Protein AF-A0A815BSP2-F1 (afdb_monomer)

Organism: NCBI:txid392033

pLDDT: mean 82.03, std 16.07, range [34.5, 97.25]

Mean predicted aligned error: 15.47 Å

Structure (mmCIF, N/CA/C/O backbone):
data_AF-A0A815BSP2-F1
#
_entry.id   AF-A0A815BSP2-F1
#
loop_
_atom_site.group_PDB
_atom_site.id
_atom_site.type_symbol
_atom_site.label_atom_id
_atom_site.label_alt_id
_atom_site.label_comp_id
_atom_site.label_asym_id
_atom_site.label_entity_id
_atom_site.label_seq_id
_atom_site.pdbx_PDB_ins_code
_atom_site.Cartn_x
_atom_site.Cartn_y
_atom_site.Cartn_z
_atom_site.occupancy
_atom_site.B_iso_or_equiv
_atom_site.auth_seq_id
_atom_site.auth_comp_id
_atom_site.auth_asym_id
_atom_site.auth_atom_id
_atom_site.pdbx_PDB_model_num
ATOM 1 N N . MET A 1 1 ? 24.630 -5.628 -52.967 1.00 36.06 1 MET A N 1
ATOM 2 C CA . MET A 1 1 ? 25.728 -6.382 -52.327 1.00 36.06 1 MET A CA 1
ATOM 3 C C . MET A 1 1 ? 26.661 -5.356 -51.708 1.00 36.06 1 MET A C 1
ATOM 5 O O . MET A 1 1 ? 27.288 -4.622 -52.456 1.00 36.06 1 MET A O 1
ATOM 9 N N . ALA A 1 2 ? 26.651 -5.194 -50.384 1.00 34.50 2 ALA A N 1
ATOM 10 C CA . ALA A 1 2 ? 27.493 -4.203 -49.715 1.00 34.50 2 ALA A CA 1
ATOM 11 C C . ALA A 1 2 ? 28.858 -4.832 -49.408 1.00 34.50 2 ALA A C 1
ATOM 13 O O . ALA A 1 2 ? 28.971 -5.700 -48.547 1.00 34.50 2 ALA A O 1
ATOM 14 N N . THR A 1 3 ? 29.880 -4.434 -50.158 1.00 45.94 3 THR A N 1
ATOM 15 C CA . THR A 1 3 ? 31.279 -4.819 -49.944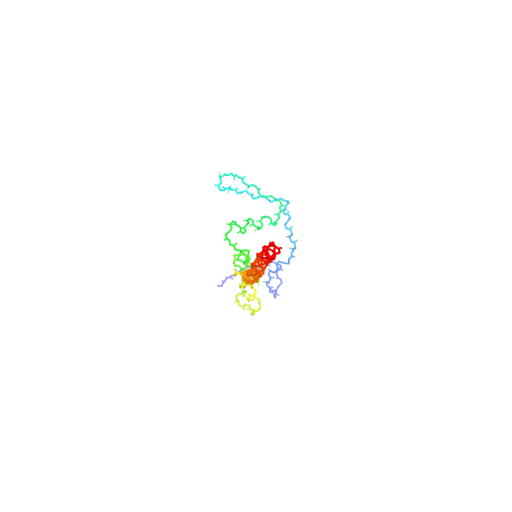 1.00 45.94 3 THR A CA 1
ATOM 16 C C . THR A 1 3 ? 31.881 -3.959 -48.834 1.00 45.94 3 THR A C 1
ATOM 18 O O . THR A 1 3 ? 32.413 -2.884 -49.098 1.00 45.94 3 THR A O 1
ATOM 21 N N . GLY A 1 4 ? 31.762 -4.412 -47.584 1.00 52.06 4 GLY A N 1
ATOM 22 C CA . GLY A 1 4 ? 32.522 -3.876 -46.453 1.00 52.06 4 GLY A CA 1
ATOM 23 C C . GLY A 1 4 ? 33.857 -4.611 -46.317 1.00 52.06 4 GLY A C 1
ATOM 24 O O . GLY A 1 4 ? 33.880 -5.838 -46.272 1.00 52.06 4 GLY A O 1
ATOM 25 N N . ILE A 1 5 ? 34.965 -3.869 -46.288 1.00 54.84 5 ILE A N 1
ATOM 26 C CA . ILE A 1 5 ? 36.322 -4.410 -46.126 1.00 54.84 5 ILE A CA 1
ATOM 27 C C . ILE A 1 5 ? 36.531 -4.815 -44.658 1.00 54.84 5 ILE A C 1
ATOM 29 O O . ILE A 1 5 ? 36.261 -4.037 -43.745 1.00 54.84 5 ILE A O 1
ATOM 33 N N . MET A 1 6 ? 36.999 -6.047 -44.447 1.00 52.78 6 MET A N 1
ATOM 34 C CA . MET A 1 6 ? 37.284 -6.640 -43.136 1.00 52.78 6 MET A CA 1
ATOM 35 C C . MET A 1 6 ? 38.564 -6.013 -42.537 1.00 52.78 6 MET A C 1
ATOM 37 O O . MET A 1 6 ? 39.538 -5.846 -43.274 1.00 52.78 6 MET A O 1
ATOM 41 N N . PRO A 1 7 ? 38.604 -5.646 -41.241 1.00 63.28 7 PRO A N 1
ATOM 42 C CA . PRO A 1 7 ? 39.800 -5.077 -40.619 1.00 63.28 7 PRO A CA 1
ATOM 43 C C . PRO A 1 7 ? 40.954 -6.101 -40.534 1.00 63.28 7 PRO A C 1
ATOM 45 O O . PRO A 1 7 ? 40.694 -7.304 -40.430 1.00 63.28 7 PRO A O 1
ATOM 48 N N . PRO A 1 8 ? 42.221 -5.638 -40.551 1.00 62.38 8 PRO A N 1
ATOM 49 C CA . PRO A 1 8 ? 43.401 -6.448 -40.884 1.00 62.38 8 PRO A CA 1
ATOM 50 C C . PRO A 1 8 ? 43.792 -7.570 -39.901 1.00 62.38 8 PRO A C 1
ATOM 52 O O . PRO A 1 8 ? 44.694 -8.334 -40.225 1.00 62.38 8 PRO A O 1
ATOM 55 N N . ASP A 1 9 ? 43.093 -7.749 -38.773 1.00 58.03 9 ASP A N 1
ATOM 56 C CA . ASP A 1 9 ? 43.415 -8.771 -37.754 1.00 58.03 9 ASP A CA 1
ATOM 57 C C . ASP A 1 9 ? 42.291 -9.799 -37.490 1.00 58.03 9 ASP A C 1
ATOM 59 O O . ASP A 1 9 ? 42.338 -10.576 -36.531 1.00 58.03 9 ASP A O 1
ATOM 63 N N . ALA A 1 10 ? 41.250 -9.840 -38.326 1.00 54.66 10 ALA A N 1
ATOM 64 C CA . ALA A 1 10 ? 40.130 -10.759 -38.129 1.00 54.66 10 ALA A CA 1
ATOM 65 C C . ALA A 1 10 ? 40.444 -12.177 -38.655 1.00 54.66 10 ALA A C 1
ATOM 67 O O . ALA A 1 10 ? 40.560 -12.401 -39.859 1.00 54.66 10 ALA A O 1
ATOM 68 N N . LYS A 1 11 ? 40.529 -13.170 -37.755 1.00 57.94 11 LYS A N 1
ATOM 69 C CA . LYS A 1 11 ? 40.604 -14.593 -38.132 1.00 57.94 11 LYS A CA 1
ATOM 70 C C . LYS A 1 11 ? 39.285 -15.055 -38.761 1.00 57.94 11 LYS A C 1
ATOM 72 O O . LYS A 1 11 ? 38.214 -14.902 -38.174 1.00 57.94 11 LYS A O 1
ATOM 77 N N . THR A 1 12 ? 39.380 -15.661 -39.940 1.00 45.00 12 THR A N 1
ATOM 78 C CA . THR A 1 12 ? 38.254 -16.191 -40.716 1.00 45.00 12 THR A CA 1
ATOM 79 C C . THR A 1 12 ? 37.483 -17.248 -39.914 1.00 45.00 12 THR A C 1
ATOM 81 O O . THR A 1 12 ? 38.050 -18.276 -39.549 1.00 45.00 12 THR A O 1
ATOM 84 N N . GLY A 1 13 ? 36.197 -16.999 -39.635 1.00 52.91 13 GLY A N 1
ATOM 85 C CA . GLY A 1 13 ? 35.283 -17.953 -38.979 1.00 52.91 13 GLY A CA 1
ATOM 86 C C . GLY A 1 13 ? 34.800 -17.587 -37.566 1.00 52.91 13 GLY A C 1
ATOM 87 O O . GLY A 1 13 ? 34.041 -18.349 -36.974 1.00 52.91 13 GLY A O 1
ATOM 88 N N . GLY A 1 14 ? 35.196 -16.436 -37.016 1.00 46.62 14 GLY A N 1
ATOM 89 C CA . GLY A 1 14 ? 34.679 -15.949 -35.733 1.00 46.62 14 GLY A CA 1
ATOM 90 C C . GLY A 1 14 ? 33.313 -15.269 -35.865 1.00 46.62 14 GLY A C 1
ATOM 91 O O . GLY A 1 14 ? 33.161 -14.315 -36.624 1.00 46.62 14 GLY A O 1
ATOM 92 N N . VAL A 1 15 ? 32.320 -15.732 -35.105 1.00 44.50 15 VAL A N 1
ATOM 93 C CA . VAL A 1 15 ? 31.042 -15.033 -34.915 1.00 44.50 15 VAL A CA 1
ATOM 94 C C . VAL A 1 15 ? 31.324 -13.707 -34.197 1.00 44.50 15 VAL A C 1
ATOM 96 O O . VAL A 1 15 ? 31.800 -13.705 -33.063 1.00 44.50 15 VAL A O 1
ATOM 99 N N . PHE A 1 16 ? 31.033 -12.576 -34.844 1.00 41.28 16 PHE A N 1
ATOM 100 C CA . PHE A 1 16 ? 31.105 -11.245 -34.234 1.00 41.28 16 PHE A CA 1
ATOM 101 C C . PHE A 1 16 ? 29.938 -11.048 -33.250 1.00 41.28 16 PHE A C 1
ATOM 103 O O . PHE A 1 16 ? 28.962 -10.368 -33.550 1.00 41.28 16 PHE A O 1
ATOM 110 N N . VAL A 1 17 ? 30.033 -11.647 -32.062 1.00 54.38 17 VAL A N 1
ATOM 111 C CA . VAL A 1 17 ? 29.305 -11.172 -30.879 1.00 54.38 17 VAL A CA 1
ATOM 112 C C . VAL A 1 17 ? 30.246 -10.215 -30.165 1.00 54.38 17 VAL A C 1
ATOM 114 O O . VAL A 1 17 ? 31.186 -10.625 -29.486 1.00 54.38 17 VAL A O 1
ATOM 117 N N . HIS A 1 18 ? 30.029 -8.918 -30.368 1.00 48.00 18 HIS A N 1
ATOM 118 C CA . HIS A 1 18 ? 30.674 -7.889 -29.568 1.00 48.00 18 HIS A CA 1
ATOM 119 C C . HIS A 1 18 ? 29.958 -7.829 -28.214 1.00 48.00 18 HIS A C 1
ATOM 121 O O . HIS A 1 18 ? 29.199 -6.903 -27.957 1.00 48.00 18 HIS A O 1
ATOM 127 N N . ASP A 1 19 ? 30.173 -8.826 -27.356 1.00 50.94 19 ASP A N 1
ATOM 128 C CA . ASP A 1 19 ? 29.918 -8.667 -25.926 1.00 50.94 19 ASP A CA 1
ATOM 129 C C . ASP A 1 19 ? 31.110 -7.881 -25.366 1.00 50.94 19 ASP A C 1
ATOM 131 O O . ASP A 1 19 ? 32.200 -8.455 -25.220 1.00 50.94 19 ASP A O 1
ATOM 135 N N . PRO A 1 20 ? 30.992 -6.568 -25.077 1.00 53.31 20 PRO A N 1
ATOM 136 C CA . PRO A 1 20 ? 31.995 -5.923 -24.256 1.00 53.31 20 PRO A CA 1
ATOM 137 C C . PRO A 1 20 ? 31.976 -6.659 -22.919 1.00 53.31 20 PRO A C 1
ATOM 139 O O . PRO A 1 20 ? 31.013 -6.576 -22.157 1.00 53.31 20 PRO A O 1
ATOM 142 N N . LYS A 1 21 ? 33.035 -7.436 -22.656 1.00 50.56 21 LYS A N 1
ATOM 143 C CA . LYS A 1 21 ? 33.278 -8.047 -21.350 1.00 50.56 21 LYS A CA 1
ATOM 144 C C . LYS A 1 21 ? 33.012 -6.975 -20.306 1.00 50.56 21 LYS A C 1
ATOM 146 O O . LYS A 1 21 ? 33.669 -5.939 -20.335 1.00 50.56 21 LYS A O 1
ATOM 151 N N . LYS A 1 22 ? 32.024 -7.247 -19.453 1.00 51.25 22 LYS A N 1
ATOM 152 C CA . LYS A 1 22 ? 31.492 -6.418 -18.369 1.00 51.25 22 LYS A CA 1
ATOM 153 C C . LYS A 1 22 ? 32.634 -5.942 -17.463 1.00 51.25 22 LYS A C 1
ATOM 155 O O . LYS A 1 22 ? 32.888 -6.507 -16.402 1.00 51.25 22 LYS A O 1
ATOM 160 N N . THR A 1 23 ? 33.374 -4.928 -17.898 1.00 49.84 23 THR A N 1
ATOM 161 C CA . THR A 1 23 ? 34.213 -4.125 -17.027 1.00 49.84 23 THR A CA 1
ATOM 162 C C . THR A 1 23 ? 33.234 -3.482 -16.061 1.00 49.84 23 THR A C 1
ATOM 164 O O . THR A 1 23 ? 32.322 -2.769 -16.472 1.00 49.84 23 THR A O 1
ATOM 167 N N . ASN A 1 24 ? 33.356 -3.811 -14.774 1.00 55.47 24 ASN A N 1
ATOM 168 C CA . ASN A 1 24 ? 32.625 -3.133 -13.709 1.00 55.47 24 ASN A CA 1
ATOM 169 C C . ASN A 1 24 ? 33.131 -1.685 -13.643 1.00 55.47 24 ASN A C 1
ATOM 171 O O . ASN A 1 24 ? 33.926 -1.330 -12.777 1.00 55.47 24 ASN A O 1
ATOM 175 N N . ILE A 1 25 ? 32.727 -0.860 -14.608 1.00 60.59 25 ILE A N 1
ATOM 176 C CA . ILE A 1 25 ? 32.944 0.578 -14.594 1.00 60.59 25 ILE A CA 1
ATOM 177 C C . ILE A 1 25 ? 31.985 1.106 -13.532 1.00 60.59 25 ILE A C 1
ATOM 179 O O . ILE A 1 25 ? 30.825 1.406 -13.800 1.00 60.59 25 ILE A O 1
ATOM 183 N N . SER A 1 26 ? 32.449 1.144 -12.284 1.00 55.84 26 SER A N 1
ATOM 184 C CA . SER A 1 26 ? 31.724 1.824 -11.221 1.00 55.84 26 SER A CA 1
ATOM 185 C C . SER A 1 26 ? 31.964 3.322 -11.380 1.00 55.84 26 SER A C 1
ATOM 187 O O . SER A 1 26 ? 33.041 3.816 -11.038 1.00 55.84 26 SER A O 1
ATOM 189 N N . LEU A 1 27 ? 30.979 4.046 -11.906 1.00 63.12 27 LEU A N 1
ATOM 190 C CA . LEU A 1 27 ? 30.952 5.502 -11.816 1.00 63.12 27 LEU A CA 1
ATOM 191 C C . LEU A 1 27 ? 30.721 5.874 -10.348 1.00 63.12 27 LEU A C 1
ATOM 193 O O . LEU A 1 27 ? 29.695 5.527 -9.765 1.00 63.12 27 LEU A O 1
ATOM 197 N N . ARG A 1 28 ? 31.705 6.530 -9.728 1.00 61.06 28 ARG A N 1
ATOM 198 C CA . ARG A 1 28 ? 31.592 7.047 -8.361 1.00 61.06 28 ARG A CA 1
ATOM 199 C C . ARG A 1 28 ? 31.329 8.544 -8.430 1.00 61.06 28 ARG A C 1
ATOM 201 O O . ARG A 1 28 ? 32.265 9.334 -8.486 1.00 61.06 28 ARG A O 1
ATOM 208 N N . THR A 1 29 ? 30.058 8.919 -8.449 1.00 62.72 29 THR A N 1
ATOM 209 C CA . THR A 1 29 ? 29.649 10.315 -8.273 1.00 62.72 29 THR A CA 1
ATOM 210 C C . THR A 1 29 ? 29.819 10.672 -6.798 1.00 62.72 29 THR A C 1
ATOM 212 O O . THR A 1 29 ? 29.191 10.048 -5.945 1.00 62.72 29 THR A O 1
ATOM 215 N N . LEU A 1 30 ? 30.723 11.608 -6.493 1.00 64.19 30 LEU A N 1
ATOM 216 C CA . LEU A 1 30 ? 31.058 11.994 -5.115 1.00 64.19 30 LEU A CA 1
ATOM 217 C C . LEU A 1 30 ? 29.950 12.827 -4.467 1.00 64.19 30 LEU A C 1
ATOM 219 O O . LEU A 1 30 ? 29.644 12.626 -3.296 1.00 64.19 30 LEU A O 1
ATOM 223 N N . GLU A 1 31 ? 29.328 13.716 -5.238 1.00 65.62 31 GLU A N 1
ATOM 224 C CA . GLU A 1 31 ? 28.236 14.573 -4.788 1.00 65.62 31 GLU A CA 1
ATOM 225 C C . GLU A 1 31 ? 27.260 14.809 -5.941 1.00 65.62 31 GLU A C 1
ATOM 227 O O . GLU A 1 31 ? 27.655 15.000 -7.092 1.00 65.62 31 GLU A O 1
ATOM 232 N N . SER A 1 32 ? 25.972 14.782 -5.625 1.00 70.81 32 SER A N 1
ATOM 233 C CA . SER A 1 32 ? 24.886 15.072 -6.558 1.00 70.81 32 SER A CA 1
ATOM 234 C C . SER A 1 32 ? 23.846 15.913 -5.834 1.00 70.81 32 SER A C 1
ATOM 236 O O . SER A 1 32 ? 23.391 15.544 -4.745 1.00 70.81 32 SER A O 1
ATOM 238 N N . VAL A 1 33 ? 23.517 17.052 -6.441 1.00 79.94 33 VAL A N 1
ATOM 239 C CA . VAL A 1 33 ? 22.605 18.068 -5.914 1.00 79.94 33 VAL A CA 1
ATOM 240 C C . VAL A 1 33 ? 21.500 18.285 -6.936 1.00 79.94 33 VAL A C 1
ATOM 242 O O . VAL A 1 33 ? 21.783 18.514 -8.111 1.00 79.94 33 VAL A O 1
ATOM 245 N N . ILE A 1 34 ? 20.250 18.214 -6.490 1.00 82.31 34 ILE A N 1
ATOM 246 C CA . ILE A 1 34 ? 19.075 18.600 -7.273 1.00 82.31 34 ILE A CA 1
ATOM 247 C C . ILE A 1 34 ? 18.550 19.909 -6.694 1.00 82.31 34 ILE A C 1
ATOM 249 O O . ILE A 1 34 ? 18.396 20.030 -5.479 1.00 82.31 34 ILE A O 1
ATOM 253 N N . ILE A 1 35 ? 18.275 20.882 -7.562 1.00 83.69 35 ILE A N 1
ATOM 254 C CA . ILE A 1 35 ? 17.640 22.148 -7.188 1.00 83.69 35 ILE A CA 1
ATOM 255 C C . ILE A 1 35 ? 16.251 22.178 -7.824 1.00 83.69 35 ILE A C 1
ATOM 257 O O . ILE A 1 35 ? 16.117 21.987 -9.031 1.00 83.69 35 ILE A O 1
ATOM 261 N N . ARG A 1 36 ? 15.229 22.392 -6.999 1.00 81.38 36 ARG A N 1
ATOM 262 C CA . ARG A 1 36 ? 13.812 22.475 -7.375 1.00 81.38 36 ARG A CA 1
ATOM 263 C C . ARG A 1 36 ? 13.252 23.801 -6.879 1.00 81.38 36 ARG A C 1
ATOM 265 O O . ARG A 1 36 ? 13.585 24.207 -5.777 1.00 81.38 36 ARG A O 1
ATOM 272 N N . GLU A 1 37 ? 12.339 24.414 -7.617 1.00 86.06 37 GLU A N 1
ATOM 273 C CA . GLU A 1 37 ? 11.515 25.505 -7.083 1.00 86.06 37 GLU A CA 1
ATOM 274 C C . GLU A 1 37 ? 10.336 24.935 -6.277 1.00 86.06 37 GLU A C 1
ATOM 276 O O . GLU A 1 37 ? 9.633 24.024 -6.730 1.00 86.06 37 GLU A O 1
ATOM 281 N N . ASP A 1 38 ? 10.146 25.433 -5.056 1.00 79.62 38 ASP A N 1
ATOM 282 C CA . ASP A 1 38 ? 8.973 25.136 -4.234 1.00 79.62 38 ASP A CA 1
ATOM 283 C C . ASP A 1 38 ? 7.703 25.767 -4.826 1.00 79.62 38 ASP A C 1
ATOM 285 O O . ASP A 1 38 ? 7.760 26.642 -5.689 1.00 79.62 38 ASP A O 1
ATOM 289 N N . ILE A 1 39 ? 6.538 25.413 -4.282 1.00 82.88 39 ILE A N 1
ATOM 290 C CA . ILE A 1 39 ? 5.248 26.046 -4.601 1.00 82.88 39 ILE A CA 1
ATOM 291 C C . ILE A 1 39 ? 5.254 27.574 -4.419 1.00 82.88 39 ILE A C 1
ATOM 293 O O . ILE A 1 39 ? 4.412 28.262 -4.990 1.00 82.88 39 ILE A O 1
ATOM 297 N N . ASN A 1 40 ? 6.193 28.093 -3.623 1.00 86.62 40 ASN A N 1
ATOM 298 C CA . ASN A 1 40 ? 6.372 29.513 -3.336 1.00 86.62 40 ASN A CA 1
ATOM 299 C C . ASN A 1 40 ? 7.411 30.194 -4.252 1.00 86.62 40 ASN A C 1
ATOM 301 O O . ASN A 1 40 ? 7.662 31.381 -4.085 1.00 86.62 40 ASN A O 1
ATOM 305 N N . GLY A 1 41 ? 8.020 29.463 -5.196 1.00 85.94 41 GLY A N 1
ATOM 306 C CA . GLY A 1 41 ? 9.081 29.961 -6.082 1.00 85.94 41 GLY A CA 1
ATOM 307 C C . GLY A 1 41 ? 10.485 29.961 -5.465 1.00 85.94 41 GLY A C 1
ATOM 308 O O . GLY A 1 41 ? 11.433 30.405 -6.104 1.00 85.94 41 GLY A O 1
ATOM 309 N N . GLU A 1 42 ? 10.641 29.456 -4.240 1.00 86.75 42 GLU A N 1
ATOM 310 C CA . GLU A 1 42 ? 11.931 29.419 -3.546 1.00 86.75 42 GLU A CA 1
ATOM 311 C C . GLU A 1 42 ? 12.755 28.180 -3.938 1.00 86.75 42 GLU A C 1
ATOM 313 O O . GLU A 1 42 ? 12.205 27.074 -3.999 1.00 86.75 42 GLU A O 1
ATOM 318 N N . PRO A 1 43 ? 14.074 28.311 -4.172 1.00 84.31 43 PRO A N 1
ATOM 319 C CA . PRO A 1 43 ? 14.922 27.186 -4.540 1.00 84.31 43 PRO A CA 1
ATOM 320 C C . PRO A 1 43 ? 15.183 26.262 -3.340 1.00 84.31 43 PRO A C 1
ATOM 322 O O . PRO A 1 43 ? 15.843 26.625 -2.367 1.00 84.31 43 PRO A O 1
ATOM 325 N N . ILE A 1 44 ? 14.723 25.020 -3.442 1.00 83.69 44 ILE A N 1
ATOM 326 C CA . ILE A 1 44 ? 15.016 23.916 -2.530 1.00 83.69 44 ILE A CA 1
ATOM 327 C C . ILE A 1 44 ? 16.183 23.109 -3.097 1.00 83.69 44 ILE A C 1
ATOM 329 O O . ILE A 1 44 ? 16.121 22.613 -4.223 1.00 83.69 44 ILE A O 1
ATOM 333 N N . GLN A 1 45 ? 17.230 22.935 -2.292 1.00 81.06 45 GLN A N 1
ATOM 334 C CA . GLN A 1 45 ? 18.366 22.070 -2.612 1.00 81.06 45 GLN A CA 1
ATOM 335 C C . GLN A 1 45 ? 18.228 20.716 -1.910 1.00 81.06 45 GLN A C 1
ATOM 337 O O . GLN A 1 45 ? 18.042 20.651 -0.695 1.00 81.06 45 GLN A O 1
ATOM 342 N N . ILE A 1 46 ? 18.351 19.632 -2.673 1.00 76.88 46 ILE A N 1
ATOM 343 C CA . ILE A 1 46 ? 18.341 18.248 -2.189 1.00 76.88 46 ILE A CA 1
ATOM 344 C C . ILE A 1 46 ? 19.709 17.639 -2.508 1.00 76.88 46 ILE A C 1
ATOM 346 O O . ILE A 1 46 ? 20.095 17.571 -3.676 1.00 76.88 46 ILE A O 1
ATOM 350 N N . THR A 1 47 ? 20.445 17.201 -1.481 1.00 71.06 47 THR A N 1
ATOM 351 C CA . THR A 1 47 ? 21.889 16.917 -1.591 1.00 71.06 47 THR A CA 1
ATOM 352 C C . THR A 1 47 ? 22.302 15.581 -0.944 1.00 71.06 47 THR A C 1
ATOM 354 O O . THR A 1 47 ? 21.805 15.187 0.109 1.00 71.06 47 THR A O 1
ATOM 357 N N . SER A 1 48 ? 23.273 14.908 -1.577 1.00 65.12 48 SER A N 1
ATOM 358 C CA . SER A 1 48 ? 24.207 13.880 -1.052 1.00 65.12 48 SER A CA 1
ATOM 359 C C . SER A 1 48 ? 23.709 12.491 -0.636 1.00 65.12 48 SER A C 1
ATOM 361 O O . SER A 1 48 ? 24.546 11.632 -0.352 1.00 65.12 48 SER A O 1
ATOM 363 N N . LYS A 1 49 ? 22.407 12.190 -0.622 1.00 67.44 49 LYS A N 1
ATOM 364 C CA . LYS A 1 49 ? 21.929 10.810 -0.397 1.00 67.44 49 LYS A CA 1
ATOM 365 C C . LYS A 1 49 ? 21.243 10.258 -1.638 1.00 67.44 49 LYS A C 1
ATOM 367 O O . LYS A 1 49 ? 20.195 10.759 -2.027 1.00 67.44 49 LYS A O 1
ATOM 372 N N . CYS A 1 50 ? 21.759 9.155 -2.189 1.00 66.94 50 CYS A N 1
ATOM 373 C CA . CYS A 1 50 ? 21.161 8.488 -3.357 1.00 66.94 50 CYS A CA 1
ATOM 374 C C . CYS A 1 50 ? 19.666 8.178 -3.160 1.00 66.94 50 CYS A C 1
ATOM 376 O O . CYS A 1 50 ? 18.863 8.431 -4.045 1.00 66.94 50 CYS A O 1
ATOM 378 N N . ILE A 1 51 ? 19.269 7.757 -1.952 1.00 69.88 51 ILE A N 1
ATOM 379 C CA . ILE A 1 51 ? 17.865 7.459 -1.609 1.00 69.88 51 ILE A CA 1
ATOM 380 C C . ILE A 1 51 ? 16.950 8.687 -1.758 1.00 69.88 51 ILE A C 1
ATOM 382 O O . ILE A 1 51 ? 15.769 8.550 -2.066 1.00 69.88 51 ILE A O 1
ATOM 386 N N . GLU A 1 52 ? 17.461 9.882 -1.471 1.00 77.75 52 GLU A N 1
ATOM 387 C CA . GLU A 1 52 ? 16.700 11.133 -1.562 1.00 77.75 52 GLU A CA 1
ATOM 388 C C . GLU A 1 52 ? 16.543 11.560 -3.022 1.00 77.75 52 GLU A C 1
ATOM 390 O O . GLU A 1 52 ? 15.464 11.985 -3.425 1.00 77.75 52 GLU A O 1
ATOM 395 N N . LEU A 1 53 ? 17.579 11.328 -3.829 1.00 81.38 53 LEU A N 1
ATOM 396 C CA . LEU A 1 53 ? 17.577 11.602 -5.263 1.00 81.38 53 LEU A CA 1
ATOM 397 C C . LEU A 1 53 ? 16.638 10.666 -6.021 1.00 81.38 53 LEU A C 1
ATOM 399 O O . LEU A 1 53 ? 15.851 11.137 -6.834 1.00 81.38 53 LEU A O 1
ATOM 403 N N . ASP A 1 54 ? 16.648 9.367 -5.713 1.00 82.12 54 ASP A N 1
ATOM 404 C CA . ASP A 1 54 ? 15.741 8.401 -6.344 1.00 82.12 54 ASP A CA 1
ATOM 405 C C . ASP A 1 54 ? 14.276 8.754 -6.048 1.00 82.12 54 ASP A C 1
ATOM 407 O O . ASP A 1 54 ? 13.416 8.725 -6.929 1.00 82.12 54 ASP A O 1
ATOM 411 N N . LYS A 1 55 ? 13.979 9.151 -4.803 1.00 84.62 55 LYS A N 1
ATOM 412 C CA . LYS A 1 55 ? 12.640 9.618 -4.413 1.00 84.62 55 LYS A CA 1
ATOM 413 C C . LYS A 1 55 ? 12.247 10.901 -5.130 1.00 84.62 55 LYS A C 1
ATOM 415 O O . LYS A 1 55 ? 11.097 11.022 -5.555 1.00 84.62 55 LYS A O 1
ATOM 420 N N . GLU A 1 56 ? 13.173 11.844 -5.246 1.00 84.69 56 GLU A N 1
ATOM 421 C CA . GLU A 1 56 ? 12.931 13.101 -5.943 1.00 84.69 56 GLU A CA 1
ATOM 422 C C . GLU A 1 56 ? 12.673 12.858 -7.429 1.00 84.69 56 GLU A C 1
ATOM 424 O O . GLU A 1 56 ? 11.711 13.382 -7.978 1.00 84.69 56 GLU A O 1
ATOM 429 N N . MET A 1 57 ? 13.444 11.974 -8.059 1.00 83.94 57 MET A N 1
ATOM 430 C CA . MET A 1 57 ? 13.247 11.560 -9.444 1.00 83.94 57 MET A CA 1
ATOM 431 C C . MET A 1 57 ? 11.855 10.949 -9.650 1.00 83.94 57 MET A C 1
ATOM 433 O O . MET A 1 57 ? 11.119 11.379 -10.536 1.00 83.94 57 MET A O 1
ATOM 437 N N . ILE A 1 58 ? 11.443 10.006 -8.797 1.00 88.94 58 ILE A N 1
ATOM 438 C CA . ILE A 1 58 ? 10.094 9.414 -8.836 1.00 88.94 58 ILE A CA 1
ATOM 439 C C . ILE A 1 58 ? 9.014 10.500 -8.690 1.00 88.94 58 ILE A C 1
ATOM 441 O O . ILE A 1 58 ? 8.018 10.491 -9.414 1.00 88.94 58 ILE A O 1
ATOM 445 N N . THR A 1 59 ? 9.225 11.456 -7.782 1.00 87.19 59 THR A N 1
ATOM 446 C CA . THR A 1 59 ? 8.300 12.572 -7.535 1.00 87.19 59 THR A CA 1
ATOM 447 C C . THR A 1 59 ? 8.224 13.519 -8.732 1.00 87.19 59 THR A C 1
ATOM 449 O O . THR A 1 59 ? 7.132 13.943 -9.101 1.00 87.19 59 THR A O 1
ATOM 452 N N . ALA A 1 60 ? 9.354 13.806 -9.378 1.00 85.75 60 ALA A N 1
ATOM 453 C CA . ALA A 1 60 ? 9.436 14.640 -10.570 1.00 85.75 60 ALA A CA 1
ATOM 454 C C . ALA A 1 60 ? 8.737 13.996 -11.779 1.00 85.75 60 ALA A C 1
ATOM 456 O O . ALA A 1 60 ? 8.020 14.683 -12.501 1.00 85.75 60 ALA A O 1
ATOM 457 N N . PHE A 1 61 ? 8.875 12.678 -11.970 1.00 87.69 61 PHE A N 1
ATOM 458 C CA . PHE A 1 61 ? 8.134 11.948 -13.007 1.00 87.69 61 PHE A CA 1
ATOM 459 C C . PHE A 1 61 ? 6.639 11.793 -12.686 1.00 87.69 61 PHE A C 1
ATOM 461 O O . PHE A 1 61 ? 5.850 11.523 -13.589 1.00 87.69 61 PHE A O 1
ATOM 468 N N . GLY A 1 62 ? 6.234 11.925 -11.419 1.00 88.31 62 GLY A N 1
ATOM 469 C CA . GLY A 1 62 ? 4.835 11.792 -11.002 1.00 88.31 62 GLY A CA 1
ATOM 470 C C . GLY A 1 62 ? 4.268 10.375 -11.151 1.00 88.31 62 GLY A C 1
ATOM 471 O O . GLY A 1 62 ? 3.051 10.188 -11.151 1.00 88.31 62 GLY A O 1
ATOM 472 N N . VAL A 1 63 ? 5.131 9.365 -11.281 1.00 90.25 63 VAL A N 1
ATOM 473 C CA . VAL A 1 63 ? 4.748 7.954 -11.429 1.00 90.25 63 VAL A CA 1
ATOM 474 C C . VAL A 1 63 ? 5.242 7.132 -10.246 1.00 90.25 63 VAL A C 1
ATOM 476 O O . VAL A 1 63 ? 6.081 7.565 -9.468 1.00 90.25 63 VAL A O 1
ATOM 479 N N . SER A 1 64 ? 4.731 5.911 -10.088 1.00 90.81 64 SER A N 1
ATOM 480 C CA . SER A 1 64 ? 5.276 4.980 -9.094 1.00 90.81 64 SER A CA 1
ATOM 481 C C . SER A 1 64 ? 6.658 4.453 -9.497 1.00 90.81 64 SER A C 1
ATOM 483 O O . SER A 1 64 ? 6.935 4.283 -10.685 1.00 90.81 64 SER A O 1
ATOM 485 N N . THR A 1 65 ? 7.474 4.071 -8.510 1.00 90.38 65 THR A N 1
ATOM 486 C CA . THR A 1 65 ? 8.760 3.379 -8.715 1.00 90.38 65 THR A CA 1
ATOM 487 C C . THR A 1 65 ? 8.638 2.193 -9.674 1.00 90.38 65 THR A C 1
ATOM 489 O O . THR A 1 65 ? 9.436 2.052 -10.589 1.00 90.38 65 THR A O 1
ATOM 492 N N . ALA A 1 66 ? 7.578 1.388 -9.535 1.00 92.00 66 ALA A N 1
ATOM 493 C CA . ALA A 1 66 ? 7.369 0.210 -10.373 1.00 92.00 66 ALA A CA 1
ATOM 494 C C . ALA A 1 66 ? 7.146 0.558 -11.854 1.00 92.00 66 ALA A C 1
ATOM 496 O O . ALA A 1 66 ? 7.576 -0.199 -12.720 1.00 92.00 66 ALA A O 1
ATOM 497 N N . ILE A 1 67 ? 6.497 1.689 -12.151 1.00 92.38 67 ILE A N 1
ATOM 498 C CA . ILE A 1 67 ? 6.325 2.194 -13.524 1.00 92.38 67 ILE A CA 1
ATOM 499 C C . ILE A 1 67 ? 7.661 2.710 -14.060 1.00 92.38 67 ILE A C 1
ATOM 501 O O . ILE A 1 67 ? 8.025 2.413 -15.197 1.00 92.38 67 ILE A O 1
ATOM 505 N N . LEU A 1 68 ? 8.398 3.452 -13.232 1.00 92.19 68 LEU A N 1
ATOM 506 C CA . LEU A 1 68 ? 9.698 3.996 -13.600 1.00 92.19 68 LEU A CA 1
ATOM 507 C C . LEU A 1 68 ? 10.681 2.878 -13.979 1.00 92.19 68 LEU A C 1
ATOM 509 O O . LEU A 1 68 ? 11.310 2.960 -15.024 1.00 92.19 68 LEU A O 1
ATOM 513 N N . GLU A 1 69 ? 10.744 1.804 -13.192 1.00 90.31 69 GLU A N 1
ATOM 514 C CA . GLU A 1 69 ? 11.682 0.690 -13.391 1.00 90.31 69 GLU A CA 1
ATOM 515 C C . GLU A 1 69 ? 11.216 -0.331 -14.439 1.00 90.31 69 GLU A C 1
ATOM 517 O O . GLU A 1 69 ? 12.011 -0.779 -15.255 1.00 90.31 69 GLU A O 1
ATOM 522 N N . ASN A 1 70 ? 9.936 -0.727 -14.447 1.00 91.25 70 ASN A N 1
ATOM 523 C CA . ASN A 1 70 ? 9.473 -1.826 -15.310 1.00 91.25 70 ASN A CA 1
ATOM 524 C C . ASN A 1 70 ? 8.922 -1.374 -16.667 1.00 91.25 70 ASN A C 1
ATOM 526 O O . ASN A 1 70 ? 8.713 -2.221 -17.537 1.00 91.25 70 ASN A O 1
ATOM 530 N N . ILE A 1 71 ? 8.638 -0.078 -16.841 1.00 91.75 71 ILE A N 1
ATOM 531 C CA . ILE A 1 71 ? 8.024 0.464 -18.063 1.00 91.75 71 ILE A CA 1
ATOM 532 C C . ILE A 1 71 ? 8.927 1.520 -18.703 1.00 91.75 71 ILE A C 1
ATOM 534 O O . ILE A 1 71 ? 9.274 1.373 -19.869 1.00 91.75 71 ILE A O 1
ATOM 538 N N . ILE A 1 72 ? 9.318 2.564 -17.961 1.00 91.69 72 ILE A N 1
ATOM 539 C CA . ILE A 1 72 ? 10.079 3.696 -18.523 1.00 91.69 72 ILE A CA 1
ATOM 540 C C . ILE A 1 72 ? 11.553 3.320 -18.724 1.00 91.69 72 ILE A C 1
ATOM 542 O O . ILE A 1 72 ? 12.074 3.426 -19.830 1.00 91.69 72 ILE A O 1
ATOM 546 N N . PHE A 1 73 ? 12.209 2.835 -17.669 1.00 91.69 73 PHE A N 1
ATOM 547 C CA . PHE A 1 73 ? 13.610 2.407 -17.662 1.00 91.69 73 PHE A CA 1
ATOM 548 C C . PHE A 1 73 ? 13.739 0.886 -17.564 1.00 91.69 73 PHE A C 1
ATOM 550 O O . PHE A 1 73 ? 14.616 0.368 -16.874 1.00 91.69 73 PHE A O 1
ATOM 557 N N . CYS A 1 74 ? 12.864 0.162 -18.267 1.00 92.06 74 CYS A N 1
ATOM 558 C CA . CYS A 1 74 ? 12.939 -1.292 -18.313 1.00 92.06 74 CYS A CA 1
ATOM 559 C C . CYS A 1 74 ? 14.294 -1.739 -18.872 1.00 92.06 74 CYS A C 1
ATOM 561 O O . CYS A 1 74 ? 14.679 -1.356 -19.979 1.00 92.06 74 CYS A O 1
ATOM 563 N N . HIS A 1 75 ? 14.999 -2.595 -18.130 1.00 90.75 75 HIS A N 1
ATOM 564 C CA . HIS A 1 75 ? 16.248 -3.183 -18.601 1.00 90.75 75 HIS A CA 1
ATOM 565 C C . HIS A 1 75 ? 16.023 -3.976 -19.894 1.00 90.75 75 HIS A C 1
ATOM 567 O O . HIS A 1 75 ? 15.018 -4.674 -20.044 1.00 90.75 75 HIS A O 1
ATOM 573 N N . GLN A 1 76 ? 16.976 -3.893 -20.828 1.00 89.44 76 GLN A N 1
ATOM 574 C CA . GLN A 1 76 ? 16.875 -4.526 -22.148 1.00 89.44 76 GLN A CA 1
ATOM 575 C C . GLN A 1 76 ? 16.643 -6.041 -22.050 1.00 89.44 76 GLN A C 1
ATOM 577 O O . GLN A 1 76 ? 15.783 -6.588 -22.740 1.00 89.44 76 GLN A O 1
ATOM 582 N N . GLU A 1 77 ? 17.362 -6.697 -21.145 1.00 89.38 77 GLU A N 1
ATOM 583 C CA . GLU A 1 77 ? 17.248 -8.128 -20.844 1.00 89.38 77 GLU A CA 1
ATOM 584 C C . GLU A 1 77 ? 15.915 -8.518 -20.177 1.00 89.38 77 GLU A C 1
ATOM 586 O O . GLU A 1 77 ? 15.520 -9.680 -20.234 1.00 89.38 77 GLU A O 1
ATOM 591 N N . GLU A 1 78 ? 15.173 -7.550 -19.629 1.00 87.62 78 GLU A N 1
ATOM 592 C CA . GLU A 1 78 ? 13.855 -7.754 -19.021 1.00 87.62 78 GLU A CA 1
ATOM 593 C C . GLU A 1 78 ? 12.694 -7.196 -19.857 1.00 87.62 78 GLU A C 1
ATOM 595 O O . GLU A 1 78 ? 11.541 -7.320 -19.455 1.00 87.62 78 GLU A O 1
ATOM 600 N N . SER A 1 79 ? 12.956 -6.588 -21.015 1.00 89.94 79 SER A N 1
ATOM 601 C CA . SER A 1 79 ? 11.939 -5.915 -21.847 1.00 89.94 79 SER A CA 1
ATOM 602 C C . SER A 1 79 ? 10.791 -6.827 -22.298 1.00 89.94 79 SER A C 1
ATOM 604 O O . SER A 1 79 ? 9.664 -6.376 -22.502 1.00 89.94 79 SER A O 1
ATOM 606 N N . ASN A 1 80 ? 11.049 -8.129 -22.397 1.00 91.62 80 ASN A N 1
ATOM 607 C CA . ASN A 1 80 ? 10.065 -9.154 -22.731 1.00 91.62 80 ASN A CA 1
ATOM 608 C C . ASN A 1 80 ? 9.284 -9.683 -21.513 1.00 91.62 80 ASN A C 1
ATOM 610 O O . ASN A 1 80 ? 8.539 -10.653 -21.657 1.00 91.62 80 ASN A O 1
ATOM 614 N N . TRP A 1 81 ? 9.396 -9.052 -20.336 1.00 91.94 81 TRP A N 1
ATOM 615 C CA . TRP A 1 81 ? 8.669 -9.459 -19.132 1.00 91.94 81 TRP A CA 1
ATOM 616 C C . TRP A 1 81 ? 7.148 -9.624 -19.305 1.00 91.94 81 TRP A C 1
ATOM 618 O O . TRP A 1 81 ? 6.598 -10.492 -18.619 1.00 91.94 81 TRP A O 1
ATOM 628 N N . PRO A 1 82 ? 6.438 -8.897 -20.201 1.00 92.62 82 PRO A N 1
ATOM 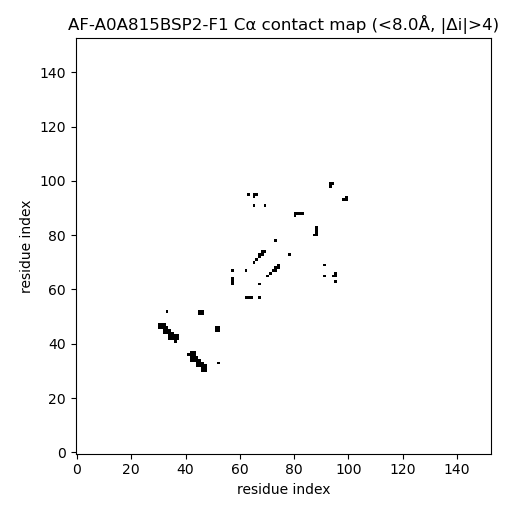629 C CA . PRO A 1 82 ? 5.014 -9.144 -20.437 1.00 92.62 82 PRO A CA 1
ATOM 630 C C . PRO A 1 82 ? 4.720 -10.551 -20.983 1.00 92.62 82 PRO A C 1
ATOM 632 O O . PRO A 1 82 ? 3.607 -11.048 -20.837 1.00 92.62 82 PRO A O 1
ATOM 635 N N . LEU A 1 83 ? 5.719 -11.204 -21.586 1.00 92.25 83 LEU A N 1
ATOM 636 C CA . LEU A 1 83 ? 5.654 -12.570 -22.112 1.00 92.25 83 LEU A CA 1
ATOM 637 C C . LEU A 1 83 ? 6.224 -13.611 -21.132 1.00 92.25 83 LEU A C 1
ATOM 639 O O . LEU A 1 83 ? 6.240 -14.807 -21.432 1.00 92.25 83 LEU A O 1
ATOM 643 N N . SER A 1 84 ? 6.711 -13.182 -19.964 1.00 89.81 84 SER A N 1
ATOM 644 C CA . SER A 1 84 ? 7.289 -14.077 -18.963 1.00 89.81 84 SER A CA 1
ATOM 645 C C . SER A 1 84 ? 6.247 -14.991 -18.314 1.00 89.81 84 SER A C 1
ATOM 647 O O . SER A 1 84 ? 5.041 -14.744 -18.308 1.00 89.81 84 SER A O 1
ATOM 649 N N . LYS A 1 85 ? 6.736 -16.072 -17.693 1.00 91.38 85 LYS A N 1
ATOM 650 C CA . LYS A 1 85 ? 5.914 -17.044 -16.955 1.00 91.38 85 LYS A CA 1
ATOM 651 C C . LYS A 1 85 ? 5.084 -16.360 -15.858 1.00 91.38 85 LYS A C 1
ATOM 653 O O . LYS A 1 85 ? 5.534 -15.404 -15.222 1.00 91.38 85 LYS A O 1
ATOM 658 N N . GLY A 1 86 ? 3.919 -16.937 -15.549 1.00 92.44 86 GLY A N 1
ATOM 659 C CA . GLY A 1 86 ? 2.883 -16.309 -14.718 1.00 92.44 86 GLY A CA 1
ATOM 660 C C . GLY A 1 86 ? 3.335 -15.755 -13.361 1.00 92.44 86 GLY A C 1
ATOM 661 O O . GLY A 1 86 ? 2.801 -14.744 -12.924 1.00 92.44 86 GLY A O 1
ATOM 662 N N . LYS A 1 87 ? 4.342 -16.346 -12.701 1.00 91.38 87 LYS A N 1
ATOM 663 C CA . LYS A 1 87 ? 4.855 -15.829 -11.418 1.00 91.38 87 LYS A CA 1
ATOM 664 C C . LYS A 1 87 ? 5.523 -14.455 -11.562 1.00 91.38 87 LYS A C 1
ATOM 666 O O . LYS A 1 87 ? 5.178 -13.550 -10.815 1.00 91.38 87 LYS A O 1
ATOM 671 N N . GLN A 1 88 ? 6.454 -14.304 -12.507 1.00 88.75 88 GLN A N 1
ATOM 672 C CA . GLN A 1 88 ? 7.176 -13.040 -12.724 1.00 88.75 88 GLN A CA 1
ATOM 673 C C . GLN A 1 88 ? 6.240 -11.958 -13.263 1.00 88.75 88 GLN A C 1
ATOM 675 O O . GLN A 1 88 ? 6.251 -10.830 -12.775 1.00 88.75 88 GLN A O 1
ATOM 680 N N . LEU A 1 89 ? 5.378 -12.342 -14.209 1.00 93.69 89 LEU A N 1
ATOM 681 C CA . LEU A 1 89 ? 4.356 -11.470 -14.774 1.00 93.69 89 LEU A CA 1
ATOM 682 C C . LEU A 1 89 ? 3.422 -10.928 -13.684 1.00 93.69 89 LEU A C 1
ATOM 684 O O . LEU A 1 89 ? 3.196 -9.724 -13.593 1.00 93.69 89 LEU A O 1
ATOM 688 N N . LYS A 1 90 ? 2.928 -11.812 -12.806 1.00 92.38 90 LYS A N 1
ATOM 689 C CA . LYS A 1 90 ? 2.054 -11.425 -11.697 1.00 92.38 90 LYS A CA 1
ATOM 690 C C . LYS A 1 90 ? 2.749 -10.478 -10.723 1.00 92.38 90 LYS A C 1
ATOM 692 O O . LYS A 1 90 ? 2.115 -9.530 -10.281 1.00 92.38 90 LYS A O 1
ATOM 697 N N . THR A 1 91 ? 4.018 -10.714 -10.393 1.00 91.31 91 THR A N 1
ATOM 698 C CA . THR A 1 91 ? 4.766 -9.821 -9.498 1.00 91.31 91 THR A CA 1
ATOM 699 C C . THR A 1 91 ? 4.869 -8.411 -10.078 1.00 91.31 91 THR A C 1
ATOM 701 O O . THR A 1 91 ? 4.470 -7.469 -9.401 1.00 91.31 91 THR A O 1
ATOM 704 N N . LYS A 1 92 ? 5.278 -8.257 -11.347 1.00 91.56 92 LYS A N 1
ATOM 705 C CA . LYS A 1 92 ? 5.360 -6.929 -11.980 1.00 91.56 92 LYS A CA 1
ATOM 706 C C . LYS A 1 92 ? 3.990 -6.243 -12.069 1.00 91.56 92 LYS A C 1
ATOM 708 O O . LYS A 1 92 ? 3.892 -5.052 -11.791 1.00 91.56 92 LYS A O 1
ATOM 713 N N . PHE A 1 93 ? 2.917 -6.984 -12.362 1.00 92.50 93 PHE A N 1
ATOM 714 C CA . PHE A 1 93 ? 1.555 -6.436 -12.308 1.00 92.50 93 PHE A CA 1
ATOM 715 C C . PHE A 1 93 ? 1.135 -5.997 -10.900 1.00 92.50 93 PHE A C 1
ATOM 717 O O . PHE A 1 93 ? 0.587 -4.907 -10.742 1.00 92.50 93 PHE A O 1
ATOM 724 N N . ASP A 1 94 ? 1.385 -6.819 -9.878 1.00 92.62 94 ASP A N 1
ATOM 725 C CA . ASP A 1 94 ? 1.060 -6.484 -8.489 1.00 92.62 94 ASP A CA 1
ATOM 726 C C . ASP A 1 94 ? 1.819 -5.226 -8.028 1.00 92.62 94 ASP A C 1
ATOM 728 O O . ASP A 1 94 ? 1.261 -4.430 -7.266 1.00 92.62 94 ASP A O 1
ATOM 732 N N . ASP A 1 95 ? 3.054 -5.032 -8.498 1.00 91.62 95 ASP A N 1
ATOM 733 C CA . ASP A 1 95 ? 3.886 -3.869 -8.187 1.00 91.62 95 ASP A CA 1
ATOM 734 C C . ASP A 1 95 ? 3.415 -2.606 -8.922 1.00 91.62 95 ASP A C 1
ATOM 736 O O . ASP A 1 95 ? 3.233 -1.569 -8.279 1.00 91.62 95 ASP A O 1
ATOM 740 N N . ILE A 1 96 ? 3.121 -2.698 -10.228 1.00 92.75 96 ILE A N 1
ATOM 741 C CA . ILE A 1 96 ? 2.578 -1.587 -11.035 1.00 92.75 96 ILE A CA 1
ATOM 742 C C . ILE A 1 96 ? 1.237 -1.105 -10.470 1.00 92.75 96 ILE A C 1
ATOM 744 O O . ILE A 1 96 ? 1.022 0.095 -10.310 1.00 92.75 96 ILE A O 1
ATOM 748 N N . PHE A 1 97 ? 0.342 -2.030 -10.117 1.00 91.75 97 PHE A N 1
ATOM 749 C CA . PHE A 1 97 ? -0.966 -1.695 -9.549 1.00 91.75 97 PHE A CA 1
ATOM 750 C C . PHE A 1 97 ? -0.947 -1.521 -8.026 1.00 91.75 97 PHE A C 1
ATOM 752 O O . PHE A 1 97 ? -1.995 -1.304 -7.414 1.00 91.75 97 PHE A O 1
ATOM 759 N N . ALA A 1 98 ? 0.223 -1.635 -7.388 1.00 89.31 98 ALA A N 1
ATOM 760 C CA . ALA A 1 98 ? 0.395 -1.572 -5.940 1.00 89.31 98 ALA A CA 1
ATOM 761 C C . ALA A 1 98 ? -0.619 -2.437 -5.154 1.00 89.31 98 ALA A C 1
ATOM 763 O O . ALA A 1 98 ? -1.033 -2.084 -4.040 1.00 89.31 98 ALA A O 1
ATOM 764 N N . ALA A 1 99 ? -1.018 -3.588 -5.705 1.00 90.56 99 ALA A N 1
ATOM 765 C CA . ALA A 1 99 ? -2.128 -4.410 -5.215 1.00 90.56 99 ALA A CA 1
ATOM 766 C C . ALA A 1 99 ? -1.938 -4.826 -3.745 1.00 90.56 99 ALA A C 1
ATOM 768 O O . ALA A 1 99 ? -2.870 -4.807 -2.934 1.00 90.56 99 ALA A O 1
ATOM 769 N N . THR A 1 100 ? -0.693 -5.110 -3.355 1.00 90.19 100 THR A N 1
ATOM 770 C CA . THR A 1 100 ? -0.325 -5.450 -1.974 1.00 90.19 100 THR A CA 1
ATOM 771 C C . THR A 1 100 ? -0.615 -4.310 -0.991 1.00 90.19 100 THR A C 1
ATOM 773 O O . THR A 1 100 ? -1.056 -4.569 0.134 1.00 90.19 100 THR A O 1
ATOM 776 N N . LYS A 1 1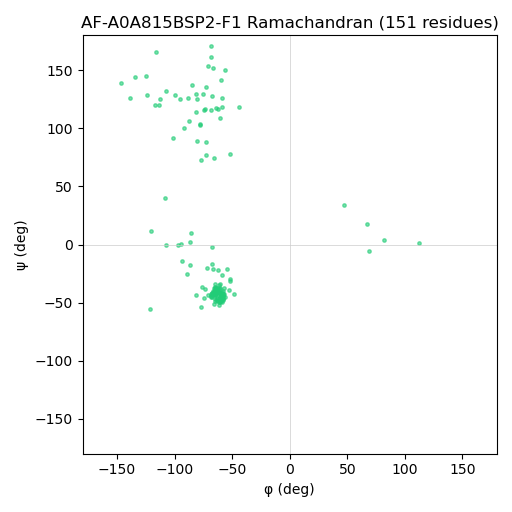01 ? -0.402 -3.044 -1.385 1.00 91.06 101 LYS A N 1
ATOM 777 C CA . LYS A 1 101 ? -0.691 -1.875 -0.535 1.00 91.06 101 LYS A CA 1
ATOM 778 C C . LYS A 1 101 ? -2.198 -1.724 -0.329 1.00 91.06 101 LYS A C 1
ATOM 780 O O . LYS A 1 101 ? -2.639 -1.599 0.815 1.00 91.06 101 LYS A O 1
ATOM 785 N N . TYR A 1 102 ? -2.986 -1.850 -1.398 1.00 92.94 102 TYR A N 1
ATOM 786 C CA . TYR A 1 102 ? -4.450 -1.821 -1.317 1.00 92.94 102 TYR A CA 1
ATOM 787 C C . TYR A 1 102 ? -5.003 -2.940 -0.434 1.00 92.94 102 TYR A C 1
ATOM 789 O O . TYR A 1 102 ? -5.827 -2.690 0.447 1.00 92.94 102 TYR A O 1
ATOM 797 N N . MET A 1 103 ? -4.499 -4.166 -0.584 1.00 93.81 103 MET A N 1
ATOM 798 C CA . MET A 1 103 ? -4.947 -5.292 0.234 1.00 93.81 103 MET A CA 1
ATOM 799 C C . MET A 1 103 ? -4.615 -5.098 1.724 1.00 93.81 103 MET A C 1
ATOM 801 O O . MET A 1 103 ? -5.422 -5.446 2.591 1.00 93.81 103 MET A O 1
ATOM 805 N N . LYS A 1 104 ? -3.451 -4.518 2.050 1.00 95.31 104 LYS A N 1
ATOM 806 C CA . LYS A 1 104 ? -3.089 -4.158 3.433 1.00 95.31 104 LYS A CA 1
ATOM 807 C C . LYS A 1 104 ? -4.040 -3.103 4.005 1.00 95.31 104 LYS A C 1
ATOM 809 O O . LYS A 1 104 ? -4.558 -3.298 5.106 1.00 95.31 104 LYS A O 1
ATOM 814 N N . ALA A 1 105 ? -4.313 -2.037 3.255 1.00 96.19 105 ALA A N 1
ATOM 815 C CA . ALA A 1 105 ? -5.247 -0.989 3.665 1.00 96.19 105 ALA A CA 1
ATOM 816 C C . ALA A 1 105 ? -6.659 -1.550 3.899 1.00 96.19 105 ALA A C 1
ATOM 818 O O . ALA A 1 105 ? -7.272 -1.302 4.938 1.00 96.19 105 ALA A O 1
ATOM 819 N N . PHE A 1 106 ? -7.140 -2.403 2.994 1.00 95.38 106 PHE A N 1
ATOM 820 C CA . PHE A 1 106 ? -8.429 -3.076 3.130 1.00 95.38 106 PHE A CA 1
ATOM 821 C C . PHE A 1 106 ? -8.523 -3.919 4.413 1.00 95.38 106 PHE A C 1
ATOM 823 O O . PHE A 1 106 ? -9.494 -3.815 5.170 1.00 95.38 106 PHE A O 1
ATOM 830 N N . LYS A 1 107 ? -7.489 -4.721 4.709 1.00 96.44 107 LYS A N 1
ATOM 831 C CA . LYS A 1 107 ? -7.420 -5.507 5.953 1.00 96.44 107 LYS A CA 1
ATOM 832 C C . LYS A 1 107 ? -7.475 -4.611 7.192 1.00 96.44 107 LYS A C 1
ATOM 834 O O . LYS A 1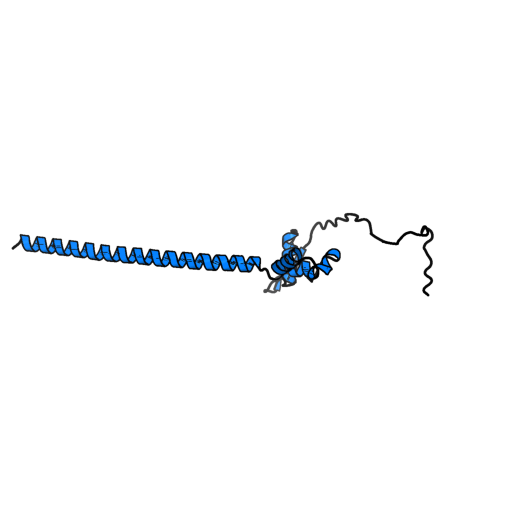 107 ? -8.181 -4.942 8.147 1.00 96.44 107 LYS A O 1
ATOM 839 N N . LEU A 1 108 ? -6.781 -3.472 7.172 1.00 97.25 108 LEU A N 1
ATOM 840 C CA . LEU A 1 108 ? -6.787 -2.511 8.274 1.00 97.25 108 LEU A CA 1
ATOM 841 C C . LEU A 1 108 ? -8.184 -1.913 8.499 1.00 97.25 108 LEU A C 1
ATOM 843 O O . LEU A 1 108 ? -8.669 -1.911 9.629 1.00 97.25 108 LEU A O 1
ATOM 847 N N . ILE A 1 109 ? -8.871 -1.494 7.433 1.00 97.25 109 ILE A N 1
ATOM 848 C CA . ILE A 1 109 ? -10.244 -0.965 7.506 1.00 97.25 109 ILE A CA 1
ATOM 849 C C . ILE A 1 109 ? -11.190 -1.997 8.133 1.00 97.25 109 ILE A C 1
ATOM 851 O O . ILE A 1 109 ? -11.960 -1.679 9.045 1.00 97.25 109 ILE A O 1
ATOM 855 N N . ARG A 1 110 ? -11.105 -3.262 7.701 1.00 97.06 110 ARG A N 1
ATOM 856 C CA . ARG A 1 110 ? -11.922 -4.351 8.255 1.00 97.06 110 ARG A CA 1
ATOM 857 C C . ARG A 1 110 ? -11.640 -4.584 9.742 1.00 97.06 110 ARG A C 1
ATOM 859 O O . ARG A 1 110 ? -12.578 -4.790 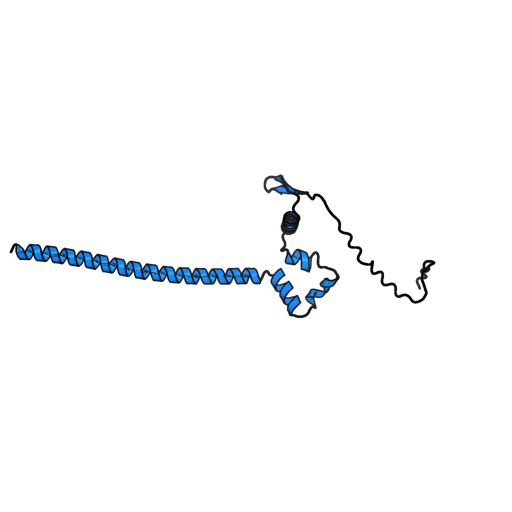10.521 1.00 97.06 110 ARG A O 1
ATOM 866 N N . LYS A 1 111 ? -10.367 -4.528 10.144 1.00 97.25 111 LYS A N 1
ATOM 867 C CA . LYS A 1 111 ? -9.952 -4.652 11.547 1.00 97.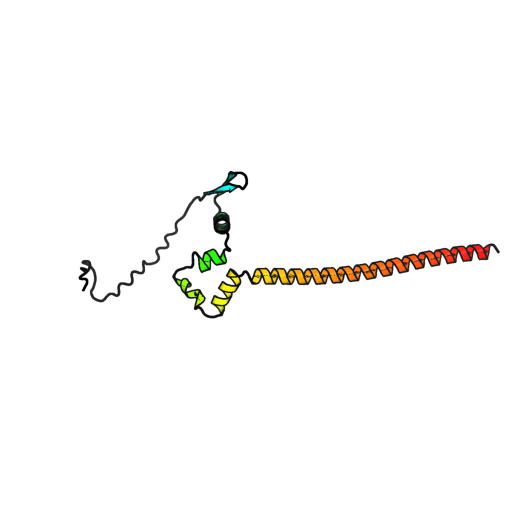25 111 LYS A CA 1
ATOM 868 C C . LYS A 1 111 ? -10.545 -3.524 12.394 1.00 97.25 111 LYS A C 1
ATOM 870 O O . LYS A 1 111 ? -11.255 -3.812 13.355 1.00 97.25 111 LYS A O 1
ATOM 875 N N . ILE A 1 112 ? -10.367 -2.272 11.970 1.00 97.19 112 ILE A N 1
ATOM 876 C CA . ILE A 1 112 ? -10.892 -1.086 12.664 1.00 97.19 112 ILE A CA 1
ATOM 877 C C . ILE A 1 112 ? -12.414 -1.167 12.811 1.00 97.19 112 ILE A C 1
ATOM 879 O O . ILE A 1 112 ? -12.944 -0.916 13.892 1.00 97.19 112 ILE A O 1
ATOM 883 N N . ARG A 1 113 ? -13.138 -1.557 11.753 1.00 96.56 113 ARG A N 1
ATOM 884 C CA . ARG A 1 113 ? -14.600 -1.722 11.805 1.00 96.56 113 ARG A CA 1
ATOM 885 C C . ARG A 1 113 ? -15.020 -2.733 12.873 1.00 96.56 113 ARG A C 1
ATOM 887 O O . ARG A 1 113 ? -15.946 -2.473 13.639 1.00 96.56 113 ARG A O 1
ATOM 894 N N . THR A 1 114 ? -14.327 -3.866 12.940 1.00 96.31 114 THR A N 1
ATOM 895 C CA . THR A 1 114 ? -14.619 -4.932 13.907 1.00 96.31 114 THR A CA 1
ATOM 896 C C . THR A 1 114 ? -14.324 -4.480 15.339 1.00 96.31 114 THR A C 1
ATOM 898 O O . THR A 1 114 ? -15.135 -4.698 16.237 1.00 96.31 114 THR A O 1
ATOM 901 N N . GLU A 1 115 ? -13.193 -3.809 15.560 1.00 96.00 115 GLU A N 1
ATOM 902 C CA . GLU A 1 115 ? -12.812 -3.273 16.871 1.00 96.00 115 GLU A CA 1
ATOM 903 C C . GLU A 1 115 ? -13.776 -2.182 17.345 1.00 96.00 115 GLU A C 1
ATOM 905 O O . GLU A 1 115 ? -14.223 -2.220 18.492 1.00 96.00 115 GLU A O 1
ATOM 910 N N . LYS A 1 116 ? -14.175 -1.258 16.460 1.00 94.94 116 LYS A N 1
ATOM 911 C CA . LYS A 1 116 ? -15.188 -0.237 16.768 1.00 94.94 116 LYS A CA 1
ATOM 912 C C . LYS A 1 116 ? -16.528 -0.868 17.146 1.00 94.94 116 LYS A C 1
ATOM 914 O O . LYS A 1 116 ? -17.146 -0.436 18.116 1.00 94.94 116 LYS A O 1
ATOM 919 N N . PHE A 1 117 ? -16.958 -1.911 16.435 1.00 94.62 117 PHE A N 1
ATOM 920 C CA . PHE A 1 117 ? -18.200 -2.619 16.755 1.00 94.62 117 PHE A CA 1
ATOM 921 C C . PHE A 1 117 ? -18.136 -3.315 18.124 1.00 94.62 117 PHE A C 1
ATOM 923 O O . PHE A 1 117 ? -19.072 -3.206 18.918 1.00 94.62 117 PHE A O 1
ATOM 930 N N . LYS A 1 118 ? -17.009 -3.968 18.444 1.00 95.25 118 LYS A N 1
ATOM 931 C CA . LYS A 1 118 ? -16.776 -4.577 19.764 1.00 95.25 118 LYS A CA 1
ATOM 932 C C . LYS A 1 118 ? -16.809 -3.537 20.885 1.00 95.25 118 LYS A C 1
ATOM 934 O O . LYS A 1 118 ? -17.531 -3.736 21.859 1.00 95.25 118 LYS A O 1
ATOM 939 N N . LYS A 1 119 ? -16.096 -2.415 20.722 1.00 93.94 119 LYS A N 1
ATOM 940 C CA . LYS A 1 119 ? -16.095 -1.310 21.694 1.00 93.94 119 LYS A CA 1
ATOM 941 C C . LYS A 1 119 ? -17.499 -0.739 21.899 1.00 93.94 119 LYS A C 1
ATOM 943 O O . LYS A 1 119 ? -17.932 -0.611 23.035 1.00 93.94 119 LYS A O 1
ATOM 948 N N . LYS A 1 120 ? -18.253 -0.486 20.821 1.00 93.75 120 LYS A N 1
ATOM 949 C CA . LYS A 1 120 ? -19.645 -0.005 20.907 1.00 93.75 120 LYS A CA 1
ATOM 950 C C . LYS A 1 120 ? -20.525 -0.942 21.744 1.00 93.75 120 LYS A C 1
ATOM 952 O O . LYS A 1 120 ? -21.257 -0.476 22.610 1.00 93.75 120 LYS A O 1
ATOM 957 N N . ARG A 1 121 ? -20.426 -2.260 21.526 1.00 91.50 121 ARG A N 1
ATOM 958 C CA . ARG A 1 121 ? -21.172 -3.259 22.313 1.00 91.50 121 ARG A CA 1
ATOM 959 C C . ARG A 1 121 ? -20.743 -3.282 23.781 1.00 91.50 121 ARG A C 1
ATOM 961 O O . ARG A 1 121 ? -21.584 -3.472 24.651 1.00 91.50 121 ARG A O 1
ATOM 968 N N . GLN A 1 122 ? -19.453 -3.108 24.055 1.00 92.56 122 GLN A N 1
ATOM 969 C CA . GLN A 1 122 ? -18.938 -3.036 25.421 1.00 92.56 122 GLN A CA 1
ATOM 970 C C . GLN A 1 122 ? -19.469 -1.799 26.156 1.00 92.56 122 GLN A C 1
ATOM 972 O O . GLN A 1 122 ? -19.966 -1.941 27.267 1.00 92.56 122 GLN A O 1
ATOM 977 N N . TYR A 1 123 ? -19.437 -0.620 25.525 1.00 90.25 123 TYR A N 1
ATOM 978 C CA . TYR A 1 123 ? -19.988 0.602 26.114 1.00 90.25 123 TYR A CA 1
ATOM 979 C C . TYR A 1 123 ? -21.486 0.481 26.410 1.00 90.25 123 TYR A C 1
ATOM 981 O O . TYR A 1 123 ? -21.904 0.863 27.494 1.00 90.25 123 TYR A O 1
ATOM 989 N N . ALA A 1 124 ? -22.270 -0.126 25.510 1.00 91.19 124 ALA A N 1
ATOM 990 C CA . ALA A 1 124 ? -23.697 -0.357 25.747 1.00 91.19 124 ALA A CA 1
ATOM 991 C C . ALA A 1 124 ? -23.960 -1.218 26.999 1.00 91.19 124 ALA A C 1
ATOM 993 O O . ALA A 1 124 ? -24.801 -0.869 27.817 1.00 91.19 124 ALA A O 1
ATOM 994 N N . LYS A 1 125 ? -23.191 -2.301 27.193 1.00 91.50 125 LYS A N 1
ATOM 995 C CA . LYS A 1 125 ? -23.303 -3.151 28.393 1.00 91.50 125 LYS A CA 1
ATOM 996 C C . LYS A 1 125 ? -22.922 -2.419 29.680 1.00 91.50 125 LYS A C 1
ATOM 998 O O . LYS A 1 125 ? -23.533 -2.640 30.720 1.00 91.50 125 LYS A O 1
ATOM 1003 N N . ILE A 1 126 ? -21.880 -1.589 29.623 1.00 90.94 126 ILE A N 1
ATOM 1004 C CA . ILE A 1 126 ? -21.434 -0.804 30.782 1.00 90.94 126 ILE A CA 1
ATOM 1005 C C . ILE A 1 126 ? -22.513 0.210 31.173 1.00 90.94 126 ILE A C 1
ATOM 1007 O O . ILE A 1 126 ? -22.783 0.376 32.360 1.00 90.94 126 ILE A O 1
ATOM 1011 N N . ASP A 1 127 ? -23.144 0.859 30.195 1.00 90.88 127 ASP A N 1
ATOM 1012 C CA . ASP A 1 127 ? -24.185 1.856 30.446 1.00 90.88 127 ASP A CA 1
ATOM 1013 C C . ASP A 1 127 ? -25.455 1.226 31.046 1.00 90.88 127 ASP A C 1
ATOM 1015 O O . ASP A 1 127 ? -25.985 1.723 32.038 1.00 90.88 127 ASP A O 1
ATOM 1019 N N . GLU A 1 128 ? -25.865 0.058 30.540 1.00 90.69 128 GLU A N 1
ATOM 1020 C CA . GLU A 1 128 ? -26.971 -0.737 31.097 1.00 90.69 128 GLU A CA 1
ATOM 1021 C C . GLU A 1 128 ? -26.707 -1.153 32.558 1.00 90.69 128 GLU A C 1
ATOM 1023 O O . GLU A 1 128 ? -27.560 -0.983 33.437 1.00 90.69 128 GLU A O 1
ATOM 1028 N N . CYS A 1 129 ? -25.487 -1.615 32.857 1.00 86.88 129 CYS A N 1
ATOM 1029 C CA . CYS A 1 129 ? -25.072 -1.927 34.225 1.00 86.88 129 CYS A CA 1
ATOM 1030 C C . CYS A 1 129 ? -25.089 -0.680 35.123 1.00 86.88 129 CYS A C 1
ATOM 1032 O O . CYS A 1 129 ? -25.529 -0.748 36.272 1.00 86.88 129 CYS A O 1
ATOM 1034 N N . ARG A 1 130 ? -24.639 0.472 34.608 1.00 89.44 130 ARG A N 1
ATOM 1035 C CA . ARG A 1 130 ? -24.618 1.735 35.356 1.00 89.44 130 ARG A CA 1
ATOM 1036 C C . ARG A 1 130 ? -26.028 2.207 35.700 1.00 89.44 130 ARG A C 1
ATOM 1038 O O . ARG A 1 130 ? -26.250 2.659 36.821 1.00 89.44 130 ARG A O 1
ATOM 1045 N N . GLN A 1 131 ? -26.967 2.093 34.764 1.00 89.50 131 GLN A N 1
ATOM 1046 C CA . GLN A 1 131 ? -28.355 2.489 34.988 1.00 89.50 131 GLN A CA 1
ATOM 1047 C C . GLN A 1 131 ? -29.041 1.584 36.017 1.00 89.50 131 GLN A C 1
ATOM 1049 O O . GLN A 1 131 ? -29.709 2.085 36.918 1.00 89.50 131 GLN A O 1
ATOM 1054 N N . THR A 1 132 ? -28.802 0.273 35.944 1.00 87.31 132 THR A N 1
ATOM 1055 C CA . THR A 1 132 ? -29.332 -0.695 36.917 1.00 87.31 132 THR A CA 1
ATOM 1056 C C . THR A 1 132 ? -28.847 -0.382 38.334 1.00 87.31 132 THR A C 1
ATOM 1058 O O . THR A 1 132 ? -29.642 -0.325 39.270 1.00 87.31 132 THR A O 1
ATOM 1061 N N . SER A 1 133 ? -27.552 -0.099 38.501 1.00 86.44 133 SER A N 1
ATOM 1062 C CA . SER A 1 133 ? -27.000 0.264 39.809 1.00 86.44 133 SER A CA 1
ATOM 1063 C C . SER A 1 133 ? -27.569 1.578 40.354 1.00 86.44 133 SER A C 1
ATOM 1065 O O . SER A 1 133 ? -27.817 1.658 41.552 1.00 86.44 133 SER A O 1
ATOM 1067 N N . LYS A 1 134 ? -27.823 2.588 39.506 1.00 92.75 134 LYS A N 1
ATOM 1068 C CA . LYS A 1 134 ? -28.469 3.843 39.940 1.00 92.75 134 LYS A CA 1
ATOM 1069 C C . LYS A 1 134 ? -29.870 3.603 40.497 1.00 92.75 134 LYS A C 1
ATOM 1071 O O . LYS A 1 134 ? -30.159 4.031 41.608 1.00 92.75 134 LYS A O 1
ATOM 1076 N N . VAL A 1 135 ? -30.692 2.855 39.761 1.00 93.69 135 VAL A N 1
ATOM 1077 C CA . VAL A 1 135 ? -32.055 2.500 40.186 1.00 93.69 135 VAL A CA 1
ATOM 1078 C C . VAL A 1 135 ? -32.026 1.693 41.488 1.00 93.69 135 VAL A C 1
ATOM 1080 O O . VAL A 1 135 ? -32.860 1.893 42.366 1.00 93.69 135 VAL A O 1
ATOM 1083 N N . ASN A 1 136 ? -31.050 0.798 41.660 1.00 93.81 136 ASN A N 1
ATOM 1084 C CA . ASN A 1 136 ? -30.903 0.039 42.902 1.00 93.81 136 ASN A CA 1
ATOM 1085 C C . ASN A 1 136 ? -30.561 0.935 44.102 1.00 93.81 136 ASN A C 1
ATOM 1087 O O . ASN A 1 136 ? -31.118 0.724 45.177 1.00 93.81 136 ASN A O 1
ATOM 1091 N N . VAL A 1 137 ? -29.686 1.931 43.928 1.00 94.31 137 VAL A N 1
ATOM 1092 C CA . VAL A 1 137 ? -29.354 2.901 44.986 1.00 94.31 137 VAL A CA 1
ATOM 1093 C C . VAL A 1 137 ? -30.588 3.717 45.375 1.00 94.31 137 VAL A C 1
ATOM 1095 O O . VAL A 1 137 ? -30.919 3.765 46.556 1.00 94.31 137 VAL A O 1
ATOM 1098 N N . GLU A 1 138 ? -31.320 4.264 44.400 1.00 94.56 138 GLU A N 1
ATOM 1099 C CA . GLU A 1 138 ? -32.560 5.021 44.645 1.00 94.56 138 GLU A CA 1
ATOM 1100 C C . GLU A 1 138 ? -33.606 4.180 45.394 1.00 94.56 138 GLU A C 1
ATOM 1102 O O . GLU A 1 138 ? -34.204 4.639 46.367 1.00 94.56 138 GLU A O 1
ATOM 1107 N N . ASN A 1 139 ? -33.774 2.912 45.009 1.00 93.69 139 ASN A N 1
ATOM 1108 C CA . ASN A 1 139 ? -34.687 1.993 45.690 1.00 93.69 139 ASN A CA 1
ATOM 1109 C C . ASN A 1 139 ? -34.281 1.699 47.141 1.00 93.69 139 ASN A C 1
ATOM 1111 O O . ASN A 1 139 ? -35.150 1.565 48.002 1.00 93.69 139 ASN A O 1
ATOM 1115 N N . ILE A 1 140 ? -32.984 1.555 47.428 1.00 95.44 140 ILE A N 1
ATOM 1116 C CA . ILE A 1 140 ? -32.499 1.356 48.803 1.00 95.44 140 ILE A CA 1
ATOM 1117 C C . ILE A 1 140 ? -32.767 2.612 49.637 1.00 95.44 140 ILE A C 1
ATOM 1119 O O . ILE A 1 140 ? -33.235 2.494 50.767 1.00 95.44 140 ILE A O 1
ATOM 1123 N N . GLN A 1 141 ? -32.535 3.795 49.065 1.00 94.00 141 GLN A N 1
ATOM 1124 C CA . GLN A 1 141 ? -32.767 5.077 49.727 1.00 94.00 141 GLN A CA 1
ATOM 1125 C C . GLN A 1 141 ? -34.237 5.243 50.135 1.00 94.00 141 GLN A C 1
ATOM 1127 O O . GLN A 1 141 ? -34.529 5.491 51.302 1.00 94.00 141 GLN A O 1
ATOM 1132 N N . LEU A 1 142 ? -35.163 4.981 49.205 1.00 95.25 142 LEU A N 1
ATOM 1133 C CA . LEU A 1 142 ? -36.605 5.028 49.468 1.00 95.25 142 LEU A CA 1
ATOM 1134 C C . LEU A 1 142 ? -37.037 4.026 50.542 1.00 95.25 142 LEU A C 1
ATOM 1136 O O . LEU A 1 142 ? -37.910 4.323 51.354 1.00 95.25 142 LEU A O 1
ATOM 1140 N N . LYS A 1 143 ? -36.437 2.828 50.566 1.00 95.00 143 LYS A N 1
ATOM 1141 C CA . LYS A 1 143 ? -36.735 1.827 51.599 1.00 95.00 143 LYS A CA 1
ATOM 1142 C C . LYS A 1 143 ? -36.294 2.278 52.989 1.00 95.00 143 LYS A C 1
ATOM 1144 O O . LYS A 1 143 ? -37.008 1.975 53.940 1.00 95.00 143 LYS A O 1
ATOM 1149 N N . LEU A 1 144 ? -35.158 2.966 53.107 1.00 94.25 144 LEU A N 1
ATOM 1150 C CA . LEU A 1 144 ? -34.684 3.513 54.381 1.00 94.25 144 LEU A CA 1
ATOM 1151 C C . LEU A 1 144 ? -35.635 4.595 54.900 1.00 94.25 144 LEU A C 1
ATOM 1153 O O . LEU A 1 144 ? -36.109 4.476 56.024 1.00 94.25 144 LEU A O 1
ATOM 1157 N N . GLU A 1 145 ? -36.019 5.556 54.054 1.00 94.44 145 GLU A N 1
ATOM 1158 C CA . GLU A 1 145 ? -36.985 6.603 54.429 1.00 94.44 145 GLU A CA 1
ATOM 1159 C C . GLU A 1 145 ? -38.328 6.011 54.892 1.00 94.44 145 GLU A C 1
ATOM 1161 O O . GLU A 1 145 ? -38.919 6.455 55.875 1.00 94.44 145 GLU A O 1
ATOM 1166 N N . LEU A 1 146 ? -38.801 4.957 54.222 1.00 94.00 146 LEU A N 1
ATOM 1167 C CA . LEU A 1 146 ? -40.024 4.244 54.602 1.00 94.00 146 LEU A CA 1
ATOM 1168 C C 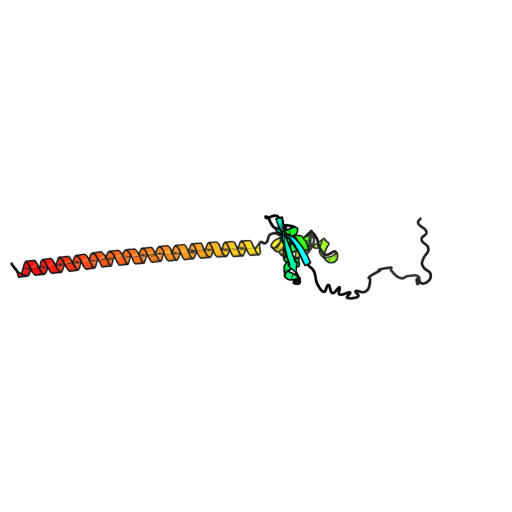. LEU A 1 146 ? -39.918 3.545 55.963 1.00 94.00 146 LEU A C 1
ATOM 1170 O O . LEU A 1 146 ? -40.911 3.464 56.687 1.00 94.00 146 LEU A O 1
ATOM 1174 N N . ILE A 1 147 ? -38.745 2.998 56.288 1.00 94.75 147 ILE A N 1
ATOM 1175 C CA . ILE A 1 147 ? -38.479 2.375 57.589 1.00 94.75 147 ILE A CA 1
ATOM 1176 C C . ILE A 1 147 ? -38.469 3.445 58.681 1.00 94.75 147 ILE A C 1
ATOM 1178 O O . ILE A 1 147 ? -39.127 3.250 59.701 1.00 94.75 147 ILE A O 1
ATOM 1182 N N . ASP A 1 148 ? -37.807 4.577 58.441 1.00 93.31 148 ASP A N 1
ATOM 1183 C CA . ASP A 1 148 ? -37.749 5.689 59.393 1.00 93.31 148 ASP A CA 1
ATOM 1184 C C . ASP A 1 148 ? -39.152 6.225 59.712 1.00 93.31 148 ASP A C 1
ATOM 1186 O O . ASP A 1 148 ? -39.504 6.381 60.881 1.00 93.31 148 ASP A O 1
ATOM 1190 N N . ILE A 1 149 ? -40.003 6.408 58.694 1.00 93.69 149 ILE A N 1
ATOM 1191 C CA . ILE A 1 149 ? -41.402 6.830 58.881 1.00 93.69 149 ILE A CA 1
ATOM 1192 C C . ILE A 1 149 ? -42.182 5.818 59.731 1.0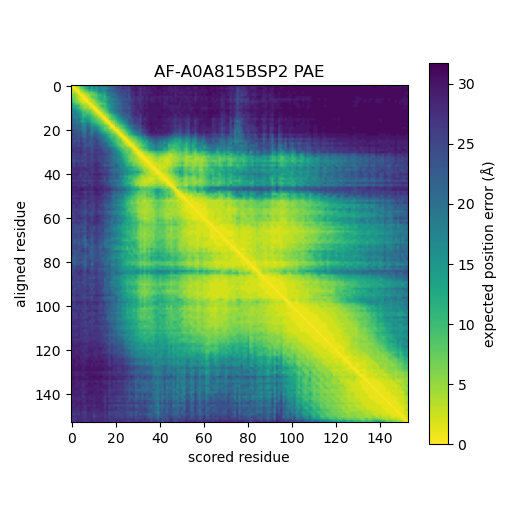0 93.69 149 ILE A C 1
ATOM 1194 O O . ILE A 1 149 ? -42.920 6.206 60.635 1.00 93.69 149 ILE A O 1
ATOM 1198 N N . LYS A 1 150 ? -42.023 4.516 59.462 1.00 93.19 150 LYS A N 1
ATOM 1199 C CA . LYS A 1 150 ? -42.720 3.453 60.205 1.00 93.19 150 LYS A CA 1
ATOM 1200 C C . LYS A 1 150 ? -42.289 3.328 61.661 1.00 93.19 150 LYS A C 1
ATOM 1202 O O . LYS A 1 150 ? -43.016 2.720 62.430 1.00 93.19 150 LYS A O 1
ATOM 1207 N N . MET A 1 151 ? -41.110 3.820 62.016 1.00 89.94 151 MET A N 1
ATOM 1208 C CA . MET A 1 151 ? -40.587 3.724 63.376 1.00 89.94 151 MET A CA 1
ATOM 1209 C C . MET A 1 151 ? -41.069 4.880 64.270 1.00 89.94 151 MET A C 1
ATOM 1211 O O . MET A 1 151 ? -40.976 4.793 65.491 1.00 89.94 151 MET A O 1
ATOM 1215 N N . ILE A 1 152 ? -41.565 5.961 63.661 1.00 87.12 152 ILE A N 1
ATOM 1216 C CA . ILE A 1 152 ? -42.088 7.150 64.350 1.00 87.12 152 ILE A CA 1
ATOM 1217 C C . ILE A 1 152 ? -43.596 7.020 64.651 1.00 87.12 152 ILE A C 1
ATOM 1219 O O . ILE A 1 152 ? -44.085 7.667 65.577 1.00 87.12 152 ILE A O 1
ATOM 1223 N N . LEU A 1 153 ? -44.322 6.208 63.875 1.00 74.38 153 LEU A N 1
ATOM 1224 C CA . LEU A 1 153 ? -45.756 5.9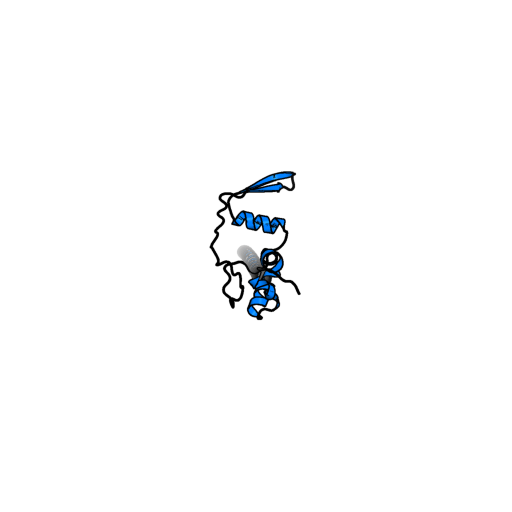13 64.029 1.00 74.38 153 LEU A CA 1
ATOM 1225 C C . LEU A 1 153 ? -45.994 4.693 64.923 1.00 74.38 153 LEU A C 1
ATOM 1227 O O . LEU A 1 153 ? -46.955 4.751 65.721 1.00 74.38 153 LEU A O 1
#

Radius of gyration: 37.33 Å; Cα contacts (8 Å, |Δi|>4): 55; chains: 1; bounding box: 89×48×117 Å

Solvent-accessible surface area (backbone atoms only — not comparable to full-atom values): 9512 Å² total; per-residue (Å²): 136,86,87,76,85,79,68,98,81,70,68,91,87,68,81,89,72,85,70,76,75,83,69,84,78,74,83,77,80,89,71,58,74,49,78,43,68,44,101,85,69,48,81,45,77,48,72,74,43,72,73,58,51,56,51,49,51,34,59,73,70,72,50,54,67,48,44,46,47,68,63,74,58,38,50,80,93,53,63,62,41,91,76,43,61,70,70,63,34,48,49,55,50,36,50,59,68,40,44,66,59,53,52,51,52,52,54,50,54,56,49,51,53,52,51,51,52,52,50,52,55,50,53,52,53,51,51,54,52,51,52,53,53,50,55,52,52,54,54,52,52,55,51,51,56,54,50,56,56,61,71,77,109

Nearest PDB structures (foldseek):
  9c3c-assembly1_d  TM=3.675E-01  e=8.935E+00  Oryctolagus cuniculus
  8h0v-assembly1_D  TM=1.720E-01  e=8.360E+00  Komagataella phaffii

InterPro domains:
  IPR027417 P-loop containing nucleoside triphosphate hydrolase [G3DSA:3.40.50.300] (10-151)

Foldseek 3Di:
DDDDDDDDPDDPPDDPPPPPPPPVPDDDDQKDWDWDQDPVRDTDIDIDDPVRVLVVVCVVVVADPLCVDCPVVDDPVCVCVCVDDPVSVVVSVCRRVVVVVVVVVVVVVVVVVVVVVVVVVVVVVVVVVVVVVVVVVVVVVVVVVVVVVVVVD

Sequence (153 aa):
MATGIMPPDAKTGGVFVHDPKKTNISLRTLESVIIREDINGEPIQITSKCIELDKEMITAFGVSTAILENIIFCHQEESNWPLSKGKQLKTKFDDIFAATKYMKAFKLIRKIRTEKFKKKRQYAKIDECRQTSKVNVENIQLKLELIDIKMIL

Secondary structure (DSSP, 8-state):
---PPPPTT--TT----------------S--EEEEE-TTSPEEEEES-HHHHHHHHHHHHTS-HHHIIIIIS--GGGTTGGGS-HHHHHHHHHHHTTHHHHHHHHHHHHHHHHHHHHHHHHHHHHHHHHHHHHHHHHHHHHHHHHHHHHHH-